Protein AF-A0A4Y2TJH5-F1 (afdb_monomer_lite)

Structure (mmCIF, N/CA/C/O backbone):
data_AF-A0A4Y2TJH5-F1
#
_entry.id   AF-A0A4Y2TJH5-F1
#
loop_
_atom_site.group_PDB
_atom_site.id
_atom_site.type_symbol
_atom_site.label_atom_id
_atom_site.label_alt_id
_atom_site.label_comp_id
_atom_site.label_asym_id
_atom_site.label_entity_id
_atom_site.label_seq_id
_atom_site.pdbx_PDB_ins_code
_atom_site.Cartn_x
_atom_site.Cartn_y
_atom_site.Cartn_z
_atom_site.occupancy
_atom_site.B_iso_or_equiv
_atom_site.auth_seq_id
_atom_site.auth_comp_id
_atom_site.auth_asym_id
_atom_site.auth_atom_id
_atom_site.pdbx_PDB_model_num
ATOM 1 N N . MET A 1 1 ? 30.916 9.919 -6.780 1.00 36.53 1 MET A N 1
ATOM 2 C CA . MET A 1 1 ? 30.986 8.734 -7.659 1.00 36.53 1 MET A CA 1
ATOM 3 C C . MET A 1 1 ? 30.568 9.180 -9.054 1.00 36.53 1 MET A C 1
ATOM 5 O O . MET A 1 1 ? 29.431 9.595 -9.209 1.00 36.53 1 MET A O 1
ATOM 9 N N . GLN A 1 2 ? 31.495 9.235 -10.017 1.00 35.84 2 GLN A N 1
ATOM 10 C CA . GLN A 1 2 ? 31.189 9.559 -11.418 1.00 35.84 2 GLN A CA 1
ATOM 11 C C . GLN A 1 2 ? 30.904 8.253 -12.162 1.00 35.84 2 GLN A C 1
ATOM 13 O O . GLN A 1 2 ? 31.777 7.395 -12.260 1.00 35.84 2 GLN A O 1
ATOM 18 N N . LEU A 1 3 ? 29.673 8.094 -12.638 1.00 46.56 3 LEU A N 1
ATOM 19 C CA . LEU A 1 3 ? 29.234 6.960 -13.447 1.00 46.56 3 LEU A CA 1
ATOM 20 C C . LEU A 1 3 ? 29.503 7.269 -14.927 1.00 46.56 3 LEU A C 1
ATOM 22 O O . LEU A 1 3 ? 28.594 7.612 -15.675 1.00 46.56 3 LEU A O 1
ATOM 26 N N . ASN A 1 4 ? 30.765 7.201 -15.348 1.00 47.75 4 ASN A N 1
ATOM 27 C CA . ASN A 1 4 ? 31.117 7.369 -16.759 1.00 47.75 4 ASN A CA 1
ATOM 28 C C . ASN A 1 4 ? 30.909 6.034 -17.493 1.00 47.75 4 ASN A C 1
ATOM 30 O O . ASN A 1 4 ? 31.554 5.046 -17.151 1.00 47.75 4 ASN A O 1
ATOM 34 N N . GLY A 1 5 ? 30.025 6.011 -18.498 1.00 63.78 5 GLY A N 1
ATOM 35 C CA . GLY A 1 5 ? 29.822 4.857 -19.389 1.00 63.78 5 GLY A CA 1
ATOM 36 C C . GLY A 1 5 ? 28.558 4.019 -19.153 1.00 63.78 5 GLY A C 1
ATOM 37 O O . GLY A 1 5 ? 28.405 2.988 -19.803 1.00 63.78 5 GLY A O 1
ATOM 38 N N . LEU A 1 6 ? 27.642 4.436 -18.272 1.00 55.75 6 LEU A N 1
ATOM 39 C CA . LEU A 1 6 ? 26.330 3.789 -18.162 1.00 55.75 6 LEU A CA 1
ATOM 40 C C . LEU A 1 6 ? 25.396 4.263 -19.280 1.00 55.75 6 LEU A C 1
ATOM 42 O O . LEU A 1 6 ? 25.229 5.461 -19.494 1.00 55.75 6 LEU A O 1
ATOM 46 N N . THR A 1 7 ? 24.768 3.310 -19.968 1.00 60.16 7 THR A N 1
ATOM 47 C CA . THR A 1 7 ? 23.641 3.579 -20.867 1.00 60.16 7 THR A CA 1
ATOM 48 C C . THR A 1 7 ? 22.358 3.355 -20.080 1.00 60.16 7 THR A C 1
ATOM 50 O O . THR A 1 7 ? 22.067 2.231 -19.680 1.00 60.16 7 THR A O 1
ATOM 53 N N . GLU A 1 8 ? 21.612 4.426 -19.821 1.00 56.56 8 GLU A N 1
ATOM 54 C CA . GLU A 1 8 ? 20.297 4.341 -19.190 1.00 56.56 8 GLU A CA 1
ATOM 55 C C . GLU A 1 8 ? 19.238 4.069 -20.261 1.00 56.56 8 GLU A C 1
ATOM 57 O O . GLU A 1 8 ? 19.140 4.792 -21.253 1.00 56.56 8 GLU A O 1
ATOM 62 N N . ILE A 1 9 ? 18.444 3.019 -20.061 1.00 63.38 9 ILE A N 1
ATOM 63 C CA . ILE A 1 9 ? 17.301 2.705 -20.916 1.00 63.38 9 ILE A CA 1
ATOM 64 C C . ILE A 1 9 ? 16.046 2.814 -20.056 1.00 63.38 9 ILE A C 1
ATOM 66 O O . ILE A 1 9 ? 15.811 1.989 -19.173 1.00 63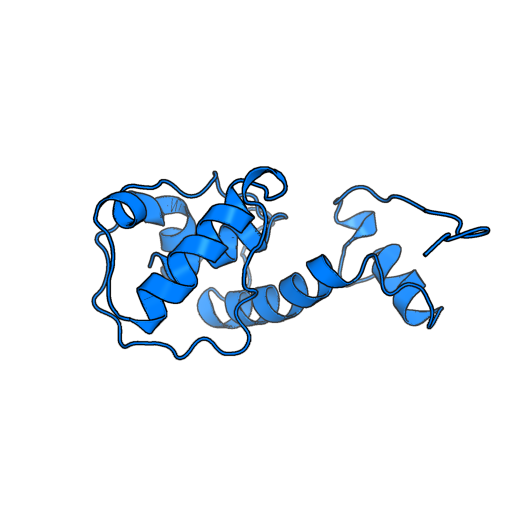.38 9 ILE A O 1
ATOM 70 N N . GLY A 1 10 ? 15.254 3.854 -20.309 1.00 58.88 10 GLY A N 1
ATOM 71 C CA . GLY A 1 10 ? 13.966 4.063 -19.659 1.00 58.88 10 GLY A CA 1
ATOM 72 C C . GLY A 1 10 ? 12.853 3.290 -20.364 1.00 58.88 10 GLY A C 1
ATOM 73 O O . GLY A 1 10 ? 12.741 3.333 -21.588 1.00 58.88 10 GLY A O 1
ATOM 74 N N . TYR A 1 11 ? 12.005 2.627 -19.584 1.00 65.56 11 TYR A N 1
ATOM 75 C CA . TYR A 1 11 ? 10.772 2.000 -20.057 1.00 65.56 11 TYR A CA 1
ATOM 76 C C . TYR A 1 11 ? 9.575 2.660 -19.378 1.00 65.56 11 TYR A C 1
ATOM 78 O O . TYR A 1 11 ? 9.658 3.069 -18.219 1.00 65.56 11 TYR A O 1
ATOM 86 N N . ASP A 1 12 ? 8.451 2.756 -20.086 1.00 62.09 12 ASP A N 1
ATOM 87 C CA . ASP A 1 12 ? 7.200 3.157 -19.449 1.00 62.09 12 ASP A CA 1
ATOM 88 C C . ASP A 1 12 ? 6.620 2.012 -18.592 1.00 62.09 12 ASP A C 1
ATOM 90 O O . ASP A 1 12 ? 6.981 0.842 -18.731 1.00 62.09 12 ASP A O 1
ATOM 94 N N . GLY A 1 13 ? 5.704 2.347 -17.681 1.00 59.88 13 GLY A N 1
ATOM 95 C CA . GLY A 1 13 ? 5.101 1.391 -16.746 1.00 59.88 13 GLY A CA 1
ATOM 96 C C . GLY A 1 13 ? 4.015 0.488 -17.346 1.00 59.88 13 GLY A C 1
ATOM 97 O O . GLY A 1 13 ? 3.158 0.004 -16.604 1.00 59.88 13 GLY A O 1
ATOM 98 N N . THR A 1 14 ? 3.959 0.312 -18.669 1.00 63.47 14 THR A N 1
ATOM 99 C CA . THR A 1 14 ? 2.922 -0.515 -19.302 1.00 63.47 14 THR A CA 1
ATOM 100 C C . THR A 1 14 ? 3.159 -2.002 -19.054 1.00 63.47 14 THR A 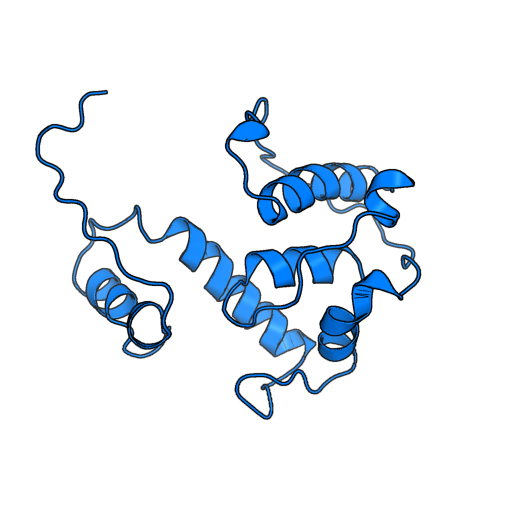C 1
ATOM 102 O O . THR A 1 14 ? 4.291 -2.458 -18.933 1.00 63.47 14 THR A O 1
ATOM 105 N N . ASN A 1 15 ? 2.088 -2.803 -19.052 1.00 64.38 15 ASN A N 1
ATOM 106 C CA . ASN A 1 15 ? 2.179 -4.249 -18.811 1.00 64.38 15 ASN A CA 1
ATOM 107 C C . ASN A 1 15 ? 3.026 -4.996 -19.868 1.00 64.38 15 ASN A C 1
ATOM 109 O O . ASN A 1 15 ? 3.538 -6.073 -19.583 1.00 64.38 15 ASN A O 1
ATOM 113 N N . VAL A 1 16 ? 3.197 -4.433 -21.071 1.00 67.12 16 VAL A N 1
ATOM 114 C CA . VAL A 1 16 ? 4.110 -4.967 -22.104 1.00 67.12 16 VAL A CA 1
ATOM 115 C C . VAL A 1 16 ? 5.573 -4.813 -21.679 1.00 67.12 16 VAL A C 1
ATOM 117 O O . VAL A 1 16 ? 6.407 -5.656 -22.000 1.00 67.12 16 VAL A O 1
ATOM 120 N N . ASN A 1 17 ? 5.877 -3.776 -20.901 1.00 69.75 17 ASN A N 1
ATOM 121 C CA . ASN A 1 17 ? 7.217 -3.514 -20.407 1.00 69.75 17 ASN A CA 1
ATOM 122 C C . ASN A 1 17 ? 7.462 -4.159 -19.034 1.00 69.75 17 ASN A C 1
ATOM 124 O O . ASN A 1 17 ? 8.469 -4.840 -18.853 1.00 69.75 17 ASN A O 1
ATOM 128 N N . THR A 1 18 ? 6.523 -4.014 -18.094 1.00 65.62 18 THR A N 1
ATOM 129 C CA . THR A 1 18 ? 6.669 -4.420 -16.682 1.00 65.62 18 THR A CA 1
ATOM 130 C C . THR A 1 18 ? 6.050 -5.775 -16.334 1.00 65.62 18 THR A C 1
ATOM 132 O O . THR A 1 18 ? 6.255 -6.279 -15.230 1.00 65.62 18 THR A O 1
ATOM 135 N N . GLY A 1 19 ? 5.294 -6.392 -17.246 1.00 64.75 19 GLY A N 1
ATOM 136 C CA . GLY A 1 19 ? 4.523 -7.598 -16.960 1.00 64.75 19 GLY A CA 1
ATOM 137 C C . GLY A 1 19 ? 5.375 -8.787 -16.502 1.00 64.75 19 GLY A C 1
ATOM 138 O O . GLY A 1 19 ? 6.324 -9.193 -17.170 1.00 64.75 19 GLY A O 1
ATOM 139 N N . HIS A 1 20 ? 4.968 -9.433 -15.403 1.00 63.94 20 HIS A N 1
ATOM 140 C CA . HIS A 1 20 ? 5.661 -10.613 -14.849 1.00 63.94 20 HIS A CA 1
ATOM 141 C C . HIS A 1 20 ? 5.773 -11.810 -15.819 1.00 63.94 20 HIS A C 1
ATOM 143 O O . HIS A 1 20 ? 6.600 -12.698 -15.615 1.00 63.94 20 HIS A O 1
ATOM 149 N N . LYS A 1 21 ? 4.926 -11.856 -16.859 1.00 65.06 21 LYS A N 1
ATOM 150 C CA . LYS A 1 21 ? 4.949 -12.850 -17.939 1.00 65.06 21 LYS A CA 1
ATOM 151 C C . LYS A 1 21 ? 5.216 -12.141 -19.259 1.00 65.06 21 LYS A C 1
ATOM 153 O O . LYS A 1 21 ? 4.328 -11.473 -19.777 1.00 65.06 21 LYS A O 1
ATOM 158 N N . GLY A 1 22 ? 6.424 -12.316 -19.790 1.00 69.12 22 GLY A N 1
ATOM 159 C CA . GLY A 1 22 ? 6.799 -11.817 -21.115 1.00 69.12 22 GLY A CA 1
ATOM 160 C C . GLY A 1 22 ? 7.005 -10.304 -21.213 1.00 69.12 22 GLY A C 1
ATOM 161 O O . GLY A 1 22 ? 7.189 -9.818 -22.322 1.00 69.12 22 GLY A O 1
ATOM 162 N N . GLY A 1 23 ? 6.986 -9.565 -20.096 1.00 74.62 23 GLY A N 1
ATOM 163 C CA . GLY A 1 23 ? 7.352 -8.152 -20.097 1.00 74.62 23 GLY A CA 1
ATOM 164 C C . GLY A 1 23 ? 8.821 -7.969 -20.469 1.00 74.62 23 GLY A C 1
ATOM 165 O O . GLY A 1 23 ? 9.664 -8.751 -20.024 1.00 74.62 23 GLY A O 1
ATOM 166 N N . ILE A 1 24 ? 9.136 -6.953 -21.278 1.00 73.31 24 ILE A N 1
ATOM 167 C CA . ILE A 1 24 ? 10.497 -6.750 -21.804 1.00 73.31 24 ILE A CA 1
ATOM 168 C C . ILE A 1 24 ? 11.533 -6.641 -20.676 1.00 73.31 24 ILE A C 1
ATOM 170 O O . ILE A 1 24 ? 12.597 -7.248 -20.766 1.00 73.31 24 ILE A O 1
ATOM 174 N N . ILE A 1 25 ? 11.187 -5.961 -19.575 1.00 71.88 25 ILE A N 1
ATOM 175 C CA . ILE A 1 25 ? 12.045 -5.811 -18.393 1.00 71.88 25 ILE A CA 1
ATOM 176 C C . ILE A 1 25 ? 12.302 -7.179 -17.767 1.00 71.88 25 ILE A C 1
ATOM 178 O O . ILE A 1 25 ? 13.450 -7.549 -17.548 1.00 71.88 25 ILE A O 1
ATOM 182 N N . ARG A 1 26 ? 11.248 -7.980 -17.570 1.00 70.06 26 ARG A N 1
ATOM 183 C CA . ARG A 1 26 ? 11.368 -9.326 -17.003 1.00 70.06 26 ARG A CA 1
ATOM 184 C C . ARG A 1 26 ? 12.211 -10.252 -17.882 1.00 70.06 26 ARG A C 1
ATOM 186 O O . ARG A 1 26 ? 12.953 -11.085 -17.372 1.00 70.06 26 ARG A O 1
ATOM 193 N N . LEU A 1 27 ? 12.085 -10.133 -19.201 1.00 74.00 27 LEU A N 1
ATOM 194 C CA . LEU A 1 27 ? 12.893 -10.901 -20.148 1.00 74.00 27 LEU A CA 1
ATOM 195 C C . LEU A 1 27 ? 14.364 -10.473 -20.104 1.00 74.00 27 LEU A C 1
ATOM 197 O O . LEU A 1 27 ? 15.239 -11.335 -20.119 1.00 74.00 27 LEU A O 1
ATOM 201 N N . MET A 1 28 ? 14.639 -9.172 -19.988 1.00 71.31 28 MET A N 1
ATOM 202 C CA . MET A 1 28 ? 16.000 -8.655 -19.830 1.00 71.31 28 MET A CA 1
ATOM 203 C C . MET A 1 28 ? 16.632 -9.054 -18.492 1.00 71.31 28 MET A C 1
ATOM 205 O O . MET A 1 28 ? 17.788 -9.461 -18.489 1.00 71.31 28 MET A O 1
ATOM 209 N N . GLU A 1 29 ? 15.886 -9.022 -17.383 1.00 68.50 29 GLU A N 1
ATOM 210 C CA . GLU A 1 29 ? 16.337 -9.526 -16.073 1.00 68.50 29 GLU A CA 1
ATOM 211 C C . GLU A 1 29 ? 16.766 -10.997 -16.140 1.00 68.50 29 GLU A C 1
ATOM 213 O O . GLU A 1 29 ? 17.779 -11.388 -15.568 1.00 68.50 29 GLU A O 1
ATOM 218 N N . LEU A 1 30 ? 15.991 -11.832 -16.840 1.00 68.94 30 LEU A N 1
ATOM 219 C CA . LEU A 1 30 ? 16.307 -13.252 -17.008 1.00 68.94 30 LEU A CA 1
ATOM 220 C C . LEU A 1 30 ? 17.500 -13.482 -17.944 1.00 68.94 30 LEU A C 1
ATOM 222 O O . LEU A 1 30 ? 18.170 -14.507 -17.834 1.00 68.94 30 LEU A O 1
ATOM 226 N N . ALA A 1 31 ? 17.751 -12.554 -18.868 1.00 69.94 31 ALA A N 1
ATOM 227 C CA . ALA A 1 31 ? 18.817 -12.648 -19.857 1.00 69.94 31 ALA A CA 1
ATOM 228 C C . ALA A 1 31 ? 20.133 -11.975 -19.423 1.00 69.94 31 ALA A C 1
ATOM 230 O O . ALA A 1 31 ? 21.154 -12.184 -20.076 1.00 69.94 31 ALA A O 1
ATOM 231 N N . SER A 1 32 ? 20.150 -11.142 -18.375 1.00 59.34 32 SER A N 1
ATOM 232 C CA . SER A 1 32 ? 21.343 -10.383 -17.973 1.00 59.34 32 SER A CA 1
ATOM 233 C C . SER A 1 32 ? 21.394 -10.076 -16.475 1.00 59.34 32 SER A C 1
ATOM 235 O O . SER A 1 32 ? 20.458 -9.529 -15.903 1.00 59.34 32 SER A O 1
ATOM 237 N N . THR A 1 33 ? 22.545 -10.352 -15.858 1.00 55.06 33 THR A N 1
ATOM 238 C CA . THR A 1 33 ? 22.818 -10.196 -14.416 1.00 55.06 33 THR A CA 1
ATOM 239 C C . THR A 1 33 ? 23.000 -8.753 -13.929 1.00 55.06 33 THR A C 1
ATOM 241 O O . THR A 1 33 ? 22.991 -8.539 -12.719 1.00 55.06 33 THR A O 1
ATOM 244 N N . ASP A 1 34 ? 23.139 -7.768 -14.825 1.00 53.56 34 ASP A N 1
ATOM 245 C CA . ASP A 1 34 ? 23.680 -6.437 -14.483 1.00 53.56 34 ASP A CA 1
ATOM 246 C C . ASP A 1 34 ? 22.661 -5.274 -14.471 1.00 53.56 34 ASP A C 1
ATOM 248 O O . ASP A 1 34 ? 23.032 -4.125 -14.238 1.00 53.56 34 ASP A O 1
ATOM 252 N N . HIS A 1 35 ? 21.359 -5.530 -14.647 1.00 53.88 35 HIS A N 1
ATOM 253 C CA . HIS A 1 35 ? 20.326 -4.477 -14.675 1.00 53.88 35 HIS A CA 1
ATOM 254 C C . HIS A 1 35 ? 19.550 -4.364 -13.351 1.00 53.88 35 HIS A C 1
ATOM 256 O O . HIS A 1 35 ? 18.342 -4.568 -13.295 1.00 53.88 35 HIS A O 1
ATOM 262 N N . TRP A 1 36 ? 20.237 -4.016 -12.259 1.00 51.97 36 TRP A N 1
ATOM 263 C CA . TRP A 1 36 ? 19.632 -3.941 -10.916 1.00 51.97 36 TRP A CA 1
ATOM 264 C C . TRP A 1 36 ? 18.833 -2.655 -10.635 1.00 51.97 36 TRP A C 1
ATOM 266 O O . TRP A 1 36 ? 18.059 -2.611 -9.681 1.00 51.97 36 TRP A O 1
ATOM 276 N N . TRP A 1 37 ? 18.980 -1.607 -11.452 1.00 46.62 37 TRP A N 1
ATOM 277 C CA . TRP A 1 37 ? 18.376 -0.293 -11.174 1.00 46.62 37 TRP A CA 1
ATOM 278 C C . TRP A 1 37 ? 16.865 -0.228 -11.438 1.00 46.62 37 TRP A C 1
ATOM 280 O O . TRP A 1 37 ? 16.158 0.500 -10.745 1.00 46.62 37 TRP A O 1
ATOM 290 N N . ILE A 1 38 ? 16.349 -1.031 -12.375 1.00 51.28 38 ILE A N 1
ATOM 291 C CA . ILE A 1 38 ? 14.903 -1.130 -12.658 1.00 51.28 38 ILE A CA 1
ATOM 292 C C . ILE A 1 38 ? 14.181 -1.943 -11.558 1.00 51.28 38 ILE A C 1
ATOM 294 O O . ILE A 1 38 ? 12.999 -1.736 -11.284 1.00 51.28 38 ILE A O 1
ATOM 298 N N . CYS A 1 39 ? 14.910 -2.799 -10.835 1.00 51.34 39 CYS A N 1
ATOM 299 C CA . CYS A 1 39 ? 14.338 -3.797 -9.937 1.00 51.34 39 CYS A CA 1
ATOM 300 C C . CYS A 1 39 ? 13.730 -3.261 -8.636 1.00 51.34 39 CYS A C 1
ATOM 302 O O . CYS A 1 39 ? 12.964 -3.993 -8.023 1.00 51.34 39 CYS A O 1
ATOM 304 N N . LEU A 1 40 ? 14.021 -2.052 -8.147 1.00 52.34 40 LEU A N 1
ATOM 305 C CA . LEU A 1 40 ? 13.587 -1.665 -6.787 1.00 52.34 40 LEU A CA 1
ATOM 306 C C . LEU A 1 40 ? 12.058 -1.520 -6.653 1.00 52.34 40 LEU A C 1
ATOM 308 O O . LEU A 1 40 ? 11.479 -1.919 -5.643 1.00 52.34 40 LEU A O 1
ATOM 312 N N . LEU A 1 41 ? 11.389 -1.014 -7.692 1.00 53.00 41 LEU A N 1
ATOM 313 C CA . LEU A 1 41 ? 9.923 -0.966 -7.759 1.00 53.00 41 LEU A CA 1
ATOM 314 C C . LEU A 1 41 ? 9.325 -2.357 -8.030 1.00 53.00 41 LEU A C 1
ATOM 316 O O . LEU A 1 41 ? 8.384 -2.750 -7.338 1.00 53.00 41 LEU A O 1
ATOM 320 N N . GLN A 1 42 ? 9.915 -3.134 -8.951 1.00 56.72 42 GLN A N 1
ATOM 321 C CA . GLN A 1 42 ? 9.490 -4.512 -9.246 1.00 56.72 42 GLN A CA 1
ATOM 322 C C . GLN A 1 42 ? 9.664 -5.471 -8.050 1.00 56.72 42 GLN A C 1
ATOM 324 O O . GLN A 1 42 ? 8.847 -6.372 -7.847 1.00 56.72 42 GLN A O 1
ATOM 329 N N . THR A 1 43 ? 10.696 -5.261 -7.225 1.00 63.09 43 THR A N 1
ATOM 330 C CA . THR A 1 43 ? 10.980 -6.062 -6.021 1.00 63.09 43 THR A CA 1
ATOM 331 C C . THR A 1 43 ? 9.861 -5.922 -5.002 1.00 63.09 43 THR A C 1
ATOM 333 O O . THR A 1 43 ? 9.540 -6.895 -4.333 1.00 63.09 43 THR A O 1
ATOM 336 N N . ASN A 1 44 ? 9.225 -4.750 -4.911 1.00 68.38 44 ASN A N 1
ATOM 337 C CA . ASN A 1 44 ? 8.064 -4.556 -4.044 1.00 68.38 44 ASN A CA 1
ATOM 338 C C . ASN A 1 44 ? 6.764 -5.019 -4.717 1.00 68.38 44 ASN A C 1
ATOM 340 O O . ASN A 1 44 ? 5.883 -5.550 -4.045 1.00 68.38 44 ASN A O 1
ATOM 344 N N . GLU A 1 45 ? 6.643 -4.865 -6.039 1.00 74.62 45 GLU A N 1
ATOM 345 C CA . GLU A 1 45 ? 5.464 -5.288 -6.802 1.00 74.62 45 GLU A CA 1
ATOM 346 C C . GLU A 1 45 ? 5.184 -6.791 -6.677 1.00 74.62 45 GLU A C 1
ATOM 348 O O . GLU A 1 45 ? 4.049 -7.170 -6.394 1.00 74.62 45 GLU A O 1
ATOM 353 N N . LEU A 1 46 ? 6.180 -7.661 -6.879 1.00 76.56 46 LEU A N 1
ATOM 354 C CA . LEU A 1 46 ? 5.932 -9.108 -6.930 1.00 76.56 46 LEU A CA 1
ATOM 355 C C . LEU A 1 46 ? 5.425 -9.691 -5.592 1.00 76.56 46 LEU A C 1
ATOM 357 O O . LEU A 1 46 ? 4.411 -10.398 -5.615 1.00 76.56 46 LEU A O 1
ATOM 361 N N . PRO A 1 47 ? 6.041 -9.392 -4.429 1.00 81.56 47 PRO A N 1
ATOM 362 C CA . PRO A 1 47 ? 5.525 -9.816 -3.130 1.00 81.56 47 PRO A CA 1
ATOM 363 C C . PRO A 1 47 ? 4.155 -9.213 -2.819 1.00 81.56 47 PRO A C 1
ATOM 365 O O . PRO A 1 47 ? 3.271 -9.936 -2.363 1.00 81.56 47 PRO A O 1
ATOM 368 N N . LEU A 1 48 ? 3.939 -7.924 -3.115 1.00 82.19 48 LEU A N 1
ATOM 369 C CA . LEU A 1 48 ? 2.646 -7.268 -2.888 1.00 82.19 48 LEU A CA 1
ATOM 370 C C . LEU A 1 48 ? 1.541 -7.882 -3.742 1.00 82.19 48 LEU A C 1
ATOM 372 O O . LEU A 1 48 ? 0.442 -8.118 -3.251 1.00 82.19 48 LEU A O 1
ATOM 376 N N . ARG A 1 49 ? 1.835 -8.201 -5.003 1.00 80.75 49 ARG A N 1
ATOM 377 C CA . ARG A 1 49 ? 0.912 -8.905 -5.892 1.00 80.75 49 ARG A CA 1
ATOM 378 C C . ARG A 1 49 ? 0.570 -10.289 -5.366 1.00 80.75 49 ARG A C 1
ATOM 380 O O . ARG A 1 49 ? -0.589 -10.693 -5.427 1.00 80.75 49 ARG A O 1
ATOM 387 N N . HIS A 1 50 ? 1.558 -11.022 -4.863 1.00 83.31 50 HIS A N 1
ATOM 388 C CA . HIS A 1 50 ? 1.320 -12.335 -4.275 1.00 83.31 50 HIS A CA 1
ATOM 389 C C . HIS A 1 50 ? 0.448 -12.238 -3.015 1.00 83.31 50 HIS A C 1
ATOM 391 O O . HIS A 1 50 ? -0.535 -12.969 -2.898 1.00 83.31 50 HIS A O 1
ATOM 397 N N . LEU A 1 51 ? 0.750 -11.285 -2.128 1.00 86.19 51 LEU A N 1
ATOM 398 C CA . LEU A 1 51 ? -0.049 -10.986 -0.941 1.00 86.19 51 LEU A CA 1
ATOM 399 C C . LEU A 1 51 ? -1.492 -10.627 -1.318 1.00 86.19 51 LEU A C 1
ATOM 401 O O . LEU A 1 51 ? -2.430 -11.213 -0.788 1.00 86.19 51 LEU A O 1
ATOM 405 N N . LEU A 1 52 ? -1.680 -9.720 -2.274 1.00 84.12 52 LEU A N 1
ATOM 406 C CA . LEU A 1 52 ? -3.002 -9.305 -2.739 1.00 84.12 52 LEU A CA 1
ATOM 407 C C . LEU A 1 52 ? -3.788 -10.449 -3.368 1.00 84.12 52 LEU A C 1
ATOM 409 O O . LEU A 1 52 ? -4.961 -10.605 -3.054 1.00 84.12 52 LEU A O 1
ATOM 413 N N . ASN A 1 53 ? -3.149 -11.302 -4.167 1.00 84.19 53 ASN A N 1
ATOM 414 C CA . ASN A 1 53 ? -3.796 -12.511 -4.677 1.00 84.19 53 ASN A CA 1
ATOM 415 C C . ASN A 1 53 ? -4.220 -13.459 -3.544 1.00 84.19 53 ASN A C 1
ATOM 417 O O . ASN A 1 53 ? -5.237 -14.136 -3.665 1.00 84.19 53 ASN A O 1
ATOM 421 N N . SER A 1 54 ? -3.457 -13.529 -2.449 1.00 85.94 54 SER A N 1
ATOM 422 C CA . SER A 1 54 ? -3.827 -14.335 -1.282 1.00 85.94 54 SER A CA 1
ATOM 423 C C . SER A 1 54 ? -5.003 -13.730 -0.511 1.00 85.94 54 SER A C 1
ATOM 425 O O . SER A 1 54 ? -5.875 -14.468 -0.054 1.00 85.94 54 SER A O 1
ATOM 427 N N . LEU A 1 55 ? -5.033 -12.404 -0.355 1.00 84.81 55 LEU A N 1
ATOM 428 C CA . LEU A 1 55 ? -6.063 -11.692 0.403 1.00 84.81 55 LEU A CA 1
ATOM 429 C C . LEU A 1 55 ? -7.368 -11.551 -0.402 1.00 84.81 55 LEU A C 1
ATOM 431 O O . LEU A 1 55 ? -8.439 -11.947 0.062 1.00 84.81 55 LEU A O 1
ATOM 435 N N . ASP A 1 56 ? -7.285 -11.018 -1.621 1.00 85.12 56 ASP A N 1
ATOM 436 C CA . ASP A 1 56 ? -8.435 -10.699 -2.477 1.00 85.12 56 ASP A CA 1
ATOM 437 C C . ASP A 1 56 ? -8.804 -11.825 -3.456 1.00 85.12 56 ASP A C 1
ATOM 439 O O . ASP A 1 56 ? -9.909 -11.856 -3.994 1.00 85.12 56 ASP A O 1
ATOM 443 N N . GLY A 1 57 ? -7.930 -12.817 -3.639 1.00 82.50 57 GLY A N 1
ATOM 444 C CA . GLY A 1 57 ? -8.106 -13.846 -4.660 1.00 82.50 57 GLY A CA 1
ATOM 445 C C . GLY A 1 57 ? -7.694 -13.365 -6.052 1.00 82.50 57 GLY A C 1
ATOM 446 O O . GLY A 1 57 ? -7.085 -12.312 -6.227 1.00 82.50 57 GLY A O 1
ATOM 447 N N . ALA A 1 58 ? -8.010 -14.169 -7.069 1.00 73.12 58 ALA A N 1
ATOM 448 C CA . ALA A 1 58 ? -7.829 -13.745 -8.452 1.00 73.12 58 ALA A CA 1
ATOM 449 C C . ALA A 1 58 ? -8.812 -12.611 -8.775 1.00 73.12 58 ALA A C 1
ATOM 451 O O . ALA A 1 58 ? -10.011 -12.738 -8.517 1.00 73.12 58 ALA A O 1
ATOM 452 N N . THR A 1 59 ? -8.313 -11.528 -9.369 1.00 68.31 59 THR A N 1
ATOM 453 C CA . THR A 1 59 ? -9.170 -10.449 -9.863 1.00 68.31 59 THR A CA 1
ATOM 454 C C . THR A 1 59 ? -10.049 -10.980 -11.002 1.00 68.31 59 THR A C 1
ATOM 456 O O . THR A 1 59 ? -9.579 -11.711 -11.877 1.00 68.31 59 THR A O 1
ATOM 459 N N . THR A 1 60 ? -11.340 -10.643 -11.006 1.00 65.75 60 THR A N 1
ATOM 460 C CA . THR A 1 60 ? -12.287 -11.060 -12.063 1.00 65.75 60 THR A CA 1
ATOM 461 C C . THR A 1 60 ? -12.136 -10.256 -13.350 1.00 65.75 60 THR A C 1
ATOM 463 O O . THR A 1 60 ? -12.655 -10.649 -14.392 1.00 65.75 60 THR A O 1
ATOM 466 N N . GLY A 1 61 ? -11.385 -9.156 -13.295 1.00 66.12 61 GLY A N 1
ATOM 467 C CA . GLY A 1 61 ? -11.038 -8.329 -14.438 1.00 66.12 61 GLY A CA 1
ATOM 468 C C . GLY A 1 61 ? -9.740 -7.546 -14.214 1.00 66.12 61 GLY A C 1
ATOM 469 O O . GLY A 1 61 ? -9.138 -7.620 -13.140 1.00 66.12 61 GLY A O 1
ATOM 470 N N . PRO A 1 62 ? -9.286 -6.775 -15.218 1.00 60.19 62 PRO A N 1
ATOM 471 C CA . PRO A 1 62 ? -8.043 -6.003 -15.139 1.00 60.19 62 PRO A CA 1
ATOM 472 C C . PRO A 1 62 ? -8.099 -4.823 -14.155 1.00 60.19 62 PRO A C 1
ATOM 474 O O . PRO A 1 62 ? -7.060 -4.245 -13.848 1.00 60.19 62 PRO A O 1
ATOM 477 N N . LYS A 1 63 ? -9.305 -4.421 -13.732 1.00 65.88 63 LYS A N 1
ATOM 478 C CA . LYS A 1 63 ? -9.563 -3.203 -12.948 1.00 65.88 63 LYS A CA 1
ATOM 479 C C . LYS A 1 63 ? -10.510 -3.414 -11.766 1.00 65.88 63 LYS A C 1
ATOM 481 O O . LYS A 1 63 ? -11.069 -2.451 -11.266 1.00 65.88 63 LYS A O 1
ATOM 486 N N . GLU A 1 64 ? -10.766 -4.658 -11.379 1.00 70.00 64 GLU A N 1
ATOM 487 C CA . GLU A 1 64 ? -11.793 -4.938 -10.377 1.00 70.00 64 GLU A CA 1
ATOM 488 C C . GLU A 1 64 ? -11.243 -5.850 -9.294 1.00 70.00 64 GLU A C 1
ATOM 490 O O . GLU A 1 64 ? -10.789 -6.967 -9.566 1.00 70.00 64 GLU A O 1
ATOM 495 N N . PHE A 1 65 ? -11.304 -5.352 -8.063 1.00 80.06 65 PHE A N 1
ATOM 496 C CA . PHE A 1 65 ? -11.168 -6.164 -6.871 1.00 80.06 65 PHE A CA 1
ATOM 497 C C . PHE A 1 65 ? -12.486 -6.866 -6.562 1.00 80.06 65 PHE A C 1
ATOM 499 O O . PHE A 1 65 ? -13.569 -6.292 -6.693 1.00 80.06 65 PHE A O 1
ATOM 506 N N . CYS A 1 66 ? -12.410 -8.128 -6.154 1.00 75.12 66 CYS A N 1
ATOM 507 C CA . CYS A 1 66 ? -13.603 -8.968 -6.092 1.00 75.12 66 CYS A CA 1
ATOM 508 C C . CYS A 1 66 ? -14.080 -9.204 -4.660 1.00 75.12 66 CYS A C 1
ATOM 510 O O . CYS A 1 66 ? -15.288 -9.245 -4.391 1.00 75.12 66 CYS A O 1
ATOM 512 N N . ARG A 1 67 ? -13.141 -9.353 -3.723 1.00 85.44 67 ARG A N 1
ATOM 513 C CA . ARG A 1 67 ? -13.440 -9.710 -2.338 1.00 85.44 67 ARG A CA 1
ATOM 514 C C . ARG A 1 67 ? -13.552 -8.470 -1.448 1.00 85.44 67 ARG A C 1
ATOM 516 O O . ARG A 1 67 ? -13.233 -7.356 -1.865 1.00 85.44 67 ARG A O 1
ATOM 523 N N . PRO A 1 68 ? -14.057 -8.640 -0.210 1.00 87.50 68 PRO A N 1
ATOM 524 C CA . PRO A 1 68 ? -14.259 -7.520 0.702 1.00 87.50 68 PRO A CA 1
ATOM 525 C C . PRO A 1 68 ? -12.995 -6.693 0.937 1.00 87.50 68 PRO A C 1
ATOM 527 O O . PRO A 1 68 ? -13.092 -5.477 1.050 1.00 87.50 68 PRO A O 1
ATOM 530 N N . ILE A 1 69 ? -11.819 -7.330 0.960 1.00 87.38 69 ILE A N 1
ATOM 531 C CA . ILE A 1 69 ? -10.558 -6.633 1.213 1.00 87.38 69 ILE A CA 1
ATOM 532 C C . ILE A 1 69 ? -10.174 -5.703 0.063 1.00 87.38 69 ILE A C 1
ATOM 534 O O . ILE A 1 69 ? -9.857 -4.545 0.303 1.00 87.38 69 ILE A O 1
ATOM 538 N N . GLY A 1 70 ? -10.252 -6.148 -1.189 1.00 87.69 70 GLY A N 1
ATOM 539 C CA . GLY A 1 70 ? -9.908 -5.300 -2.317 1.00 87.69 70 GLY A CA 1
ATOM 540 C C . GLY A 1 70 ? -10.960 -4.220 -2.576 1.00 87.69 70 GLY A C 1
ATOM 541 O O . GLY A 1 70 ? -10.600 -3.101 -2.926 1.00 87.69 70 GLY A O 1
ATOM 542 N N . LYS A 1 71 ? -12.239 -4.477 -2.268 1.00 87.50 71 LYS A N 1
ATOM 543 C CA . LYS A 1 71 ? -13.256 -3.409 -2.213 1.00 87.50 71 LYS A CA 1
ATOM 544 C C . LYS A 1 71 ? -12.949 -2.379 -1.123 1.00 87.50 71 LYS A C 1
ATOM 546 O O . LYS A 1 71 ? -13.082 -1.184 -1.358 1.00 87.50 71 LYS A O 1
ATOM 551 N N . ALA A 1 72 ? -12.489 -2.827 0.046 1.00 88.81 72 ALA A N 1
ATOM 552 C CA . ALA A 1 72 ? -12.074 -1.934 1.123 1.00 88.81 72 ALA A CA 1
ATOM 553 C C . ALA A 1 72 ? -10.849 -1.089 0.732 1.00 88.81 72 ALA A C 1
ATOM 555 O O . ALA A 1 72 ? -10.772 0.072 1.110 1.00 88.81 72 ALA A O 1
ATOM 556 N N . ILE A 1 73 ? -9.921 -1.610 -0.078 1.00 88.19 73 ILE A N 1
ATOM 557 C CA . ILE A 1 73 ? -8.788 -0.833 -0.615 1.00 88.19 73 ILE A CA 1
ATOM 558 C C . ILE A 1 73 ? -9.276 0.356 -1.461 1.00 88.19 73 ILE A C 1
ATOM 560 O O . ILE A 1 73 ? -8.717 1.456 -1.367 1.00 88.19 73 ILE A O 1
ATOM 564 N N . GLU A 1 74 ? -10.318 0.168 -2.275 1.00 86.44 74 GLU A N 1
ATOM 565 C CA . GLU A 1 74 ? -10.899 1.245 -3.088 1.00 86.44 74 GLU A CA 1
ATOM 566 C C . GLU A 1 74 ? -11.494 2.356 -2.216 1.00 86.44 74 GLU A C 1
ATOM 568 O O . GLU A 1 74 ? -11.250 3.536 -2.479 1.00 86.44 74 GLU A O 1
ATOM 573 N N . THR A 1 75 ? -12.176 1.989 -1.128 1.00 88.00 75 THR A N 1
ATOM 574 C CA . THR A 1 75 ? -12.913 2.917 -0.254 1.00 88.00 75 THR A CA 1
ATOM 575 C C . THR A 1 75 ? -12.253 3.180 1.105 1.00 88.00 75 THR A C 1
ATOM 577 O O . THR A 1 75 ? -12.883 3.753 1.989 1.00 88.00 75 THR A O 1
ATOM 580 N N . CYS A 1 76 ? -10.971 2.836 1.289 1.00 85.88 76 CYS A N 1
ATOM 581 C CA . CYS A 1 76 ? -10.276 2.900 2.592 1.00 85.88 76 CYS A CA 1
ATOM 582 C C . CYS A 1 76 ? -10.271 4.286 3.262 1.00 85.88 76 CYS A C 1
ATOM 584 O O . CYS A 1 76 ? -10.009 4.413 4.452 1.00 85.88 76 CYS A O 1
ATOM 586 N N . GLU A 1 77 ? -10.544 5.347 2.505 1.00 82.06 77 GLU A N 1
ATOM 587 C CA . GLU A 1 77 ? -10.657 6.715 3.013 1.00 82.06 77 GLU A CA 1
ATOM 588 C C . GLU A 1 77 ? -11.921 6.954 3.841 1.00 82.06 77 GLU A C 1
ATOM 590 O O . GLU A 1 77 ? -11.946 7.870 4.659 1.00 82.06 77 GLU A O 1
ATOM 595 N N . GLU A 1 78 ? -12.956 6.154 3.604 1.00 84.38 78 GLU A N 1
ATOM 596 C CA . GLU A 1 78 ? -14.267 6.245 4.246 1.00 84.38 78 GLU A CA 1
ATOM 597 C C . GLU A 1 78 ? -14.384 5.286 5.436 1.00 84.38 78 GLU A C 1
ATOM 599 O O . GLU A 1 78 ? -15.332 5.371 6.218 1.00 84.38 78 GLU A O 1
ATOM 604 N N . LEU A 1 79 ? -13.425 4.368 5.577 1.00 82.31 79 LEU A N 1
ATOM 605 C CA . LEU A 1 79 ? -13.431 3.357 6.620 1.00 82.31 79 LEU A CA 1
ATOM 606 C C . LEU A 1 79 ? -12.813 3.906 7.914 1.00 82.31 79 LEU A C 1
ATOM 608 O O . LEU A 1 79 ? -11.793 4.601 7.872 1.00 82.31 79 LEU A O 1
ATOM 612 N N . PRO A 1 80 ? -13.414 3.603 9.080 1.00 80.44 80 PRO A N 1
ATOM 613 C CA . PRO A 1 80 ? -12.785 3.899 10.356 1.00 80.44 80 PRO A CA 1
ATOM 614 C C . PRO A 1 80 ? -11.521 3.050 10.508 1.00 80.44 80 PRO A C 1
ATOM 616 O O . PRO A 1 80 ? -11.477 1.909 10.054 1.00 80.44 80 PRO A O 1
ATOM 619 N N . LEU A 1 81 ? -10.516 3.595 11.192 1.00 76.69 81 LEU A N 1
ATOM 620 C CA . LEU A 1 81 ? -9.300 2.849 11.502 1.00 76.69 81 LEU A CA 1
ATOM 621 C C . LEU A 1 81 ? -9.632 1.656 12.399 1.00 76.69 81 LEU A C 1
ATOM 623 O O . LEU A 1 81 ? -10.204 1.828 13.482 1.00 76.69 81 LEU A O 1
ATOM 627 N N . ALA A 1 82 ? -9.256 0.458 11.961 1.00 77.00 82 ALA A N 1
ATOM 628 C CA . ALA A 1 82 ? -9.366 -0.727 12.788 1.00 77.00 82 ALA A CA 1
ATOM 629 C C . ALA A 1 82 ? -8.305 -0.707 13.906 1.00 77.00 82 ALA A C 1
ATOM 631 O O . ALA A 1 82 ? -7.193 -0.209 13.710 1.00 77.00 82 ALA A O 1
ATOM 632 N N . PRO A 1 83 ? -8.608 -1.254 15.095 1.00 80.25 83 PRO A N 1
ATOM 633 C CA . PRO A 1 83 ? -7.584 -1.494 16.100 1.00 80.25 83 PRO A CA 1
ATOM 634 C C . PRO A 1 83 ? -6.589 -2.542 15.580 1.00 80.25 83 PRO A C 1
ATOM 636 O O . PRO A 1 83 ? -6.987 -3.629 15.161 1.00 80.25 83 PRO A O 1
ATOM 639 N N . PHE A 1 84 ? -5.295 -2.234 15.648 1.00 82.31 84 PHE A N 1
ATOM 640 C CA . PHE A 1 84 ? -4.213 -3.121 15.219 1.00 82.31 84 PHE A CA 1
ATOM 641 C C . PHE A 1 84 ? -3.147 -3.264 16.315 1.00 82.31 84 PHE A C 1
ATOM 643 O O . PHE A 1 84 ? -3.037 -2.435 17.218 1.00 82.31 84 PHE A O 1
ATOM 650 N N . SER A 1 85 ? -2.363 -4.342 16.255 1.00 86.94 85 SER A N 1
ATOM 651 C CA . SER A 1 85 ? -1.176 -4.528 17.105 1.00 86.94 85 SER A CA 1
ATOM 652 C C . SER A 1 85 ? 0.056 -3.921 16.440 1.00 86.94 85 SER A C 1
ATOM 654 O O . SER A 1 85 ? 0.148 -3.939 15.214 1.00 86.94 85 SER A O 1
ATOM 656 N N . SER A 1 86 ? 1.013 -3.419 17.227 1.00 88.31 86 SER A N 1
ATOM 657 C CA . SER A 1 86 ? 2.259 -2.883 16.672 1.00 88.31 86 SER A CA 1
ATOM 658 C C . SER A 1 86 ? 2.965 -3.905 15.787 1.00 88.31 86 SER A C 1
ATOM 660 O O . SER A 1 86 ? 3.080 -5.084 16.125 1.00 88.31 86 SER A O 1
ATOM 662 N N . ILE A 1 87 ? 3.475 -3.422 14.658 1.00 88.19 87 ILE A N 1
ATOM 663 C CA . ILE A 1 87 ? 4.319 -4.197 13.751 1.00 88.19 87 ILE A CA 1
ATOM 664 C C . ILE A 1 87 ? 5.717 -3.600 13.830 1.00 88.19 87 ILE A C 1
ATOM 666 O O . ILE A 1 87 ? 5.907 -2.421 13.532 1.00 88.19 87 ILE A O 1
ATOM 670 N N . SER A 1 88 ? 6.702 -4.399 14.240 1.00 87.69 88 SER A N 1
ATOM 671 C CA . SER A 1 88 ? 8.092 -3.950 14.292 1.00 87.69 88 SER A CA 1
ATOM 672 C C . SER A 1 88 ? 8.589 -3.615 12.887 1.00 87.69 88 SER A C 1
ATOM 674 O O . SER A 1 88 ? 8.619 -4.478 12.010 1.00 87.69 88 SER A O 1
ATOM 676 N N . VAL A 1 89 ? 9.005 -2.367 12.686 1.00 84.31 89 VAL A N 1
ATOM 677 C CA . VAL A 1 89 ? 9.634 -1.920 11.440 1.00 84.31 89 VAL A CA 1
ATOM 678 C C . VAL A 1 89 ? 11.139 -1.845 11.660 1.00 84.31 89 VAL A C 1
ATOM 680 O O . VAL A 1 89 ? 11.629 -0.960 12.361 1.00 84.31 89 VAL A O 1
ATOM 683 N N . GLU A 1 90 ? 11.871 -2.783 11.067 1.00 83.31 90 GLU A N 1
ATOM 684 C CA . GLU A 1 90 ? 13.335 -2.786 11.052 1.00 83.31 90 GLU A CA 1
ATOM 685 C C . GLU A 1 90 ? 13.865 -2.016 9.834 1.00 83.31 90 GLU A C 1
ATOM 687 O O . GLU A 1 90 ? 13.212 -1.954 8.793 1.00 83.31 90 GLU A O 1
ATOM 692 N N . ASN A 1 91 ? 15.072 -1.452 9.943 1.00 82.38 91 ASN A N 1
ATOM 693 C CA . ASN A 1 91 ? 15.786 -0.806 8.830 1.00 82.38 91 ASN A CA 1
ATOM 694 C C . ASN A 1 91 ? 15.045 0.372 8.171 1.00 82.38 91 ASN A C 1
ATOM 696 O O . ASN A 1 91 ? 15.218 0.635 6.980 1.00 82.38 91 ASN A O 1
ATOM 700 N N . MET A 1 92 ? 14.239 1.108 8.942 1.00 83.00 92 MET A N 1
ATOM 701 C CA . MET A 1 92 ? 13.619 2.336 8.454 1.00 83.00 92 MET A CA 1
ATOM 702 C C . MET A 1 92 ? 14.713 3.347 8.071 1.00 83.00 92 MET A C 1
ATOM 704 O O . MET A 1 92 ? 15.568 3.660 8.904 1.00 83.00 92 MET A O 1
ATOM 708 N N . PRO A 1 93 ? 14.714 3.884 6.843 1.00 82.50 93 PRO A N 1
ATOM 709 C CA . PRO A 1 93 ? 15.733 4.837 6.437 1.00 82.50 93 PRO A CA 1
ATOM 710 C C . PRO A 1 93 ? 15.609 6.130 7.251 1.00 82.50 93 PRO A C 1
ATOM 712 O O . PRO A 1 93 ? 14.538 6.724 7.350 1.00 82.50 93 PRO A O 1
ATOM 715 N N . HIS A 1 94 ? 16.717 6.575 7.839 1.00 78.81 94 HIS A N 1
ATOM 716 C CA . HIS A 1 94 ? 16.783 7.834 8.578 1.00 78.81 94 HIS A CA 1
ATOM 717 C C . HIS A 1 94 ? 17.238 8.971 7.652 1.00 78.81 94 HIS A C 1
ATOM 719 O O . HIS A 1 94 ? 18.079 8.762 6.781 1.00 78.81 94 HIS A O 1
ATOM 725 N N . ASN A 1 95 ? 16.721 10.185 7.870 1.00 82.06 95 ASN A N 1
ATOM 726 C CA . ASN A 1 95 ? 17.129 11.409 7.162 1.00 82.06 95 ASN A CA 1
ATOM 727 C C . ASN A 1 95 ? 16.866 11.418 5.645 1.00 82.06 95 ASN A C 1
ATOM 729 O O . ASN A 1 95 ? 17.649 11.985 4.884 1.00 82.06 95 ASN A O 1
ATOM 733 N N . ILE A 1 96 ? 15.759 10.823 5.192 1.00 86.31 96 ILE A N 1
ATOM 734 C CA . ILE A 1 96 ? 15.310 11.036 3.814 1.00 86.31 96 ILE A CA 1
ATOM 735 C C . ILE A 1 96 ? 14.799 12.472 3.664 1.00 86.31 96 ILE A C 1
ATOM 737 O O . ILE A 1 96 ? 13.946 12.920 4.435 1.00 86.31 96 ILE A O 1
ATOM 741 N N . ASP A 1 97 ? 15.282 13.171 2.637 1.00 87.75 97 ASP A N 1
ATOM 742 C CA . ASP A 1 97 ? 14.675 14.426 2.208 1.00 87.75 97 ASP A CA 1
ATOM 743 C C . ASP A 1 97 ? 13.265 14.154 1.662 1.00 87.75 97 ASP A C 1
ATOM 745 O O . ASP A 1 97 ? 13.072 13.503 0.636 1.00 87.75 97 ASP A O 1
ATOM 749 N N . ARG A 1 98 ? 12.246 14.656 2.360 1.00 85.31 98 ARG A N 1
ATOM 750 C CA . ARG A 1 98 ? 10.846 14.450 1.970 1.00 85.31 98 ARG A CA 1
ATOM 751 C C . ARG A 1 98 ? 10.525 15.081 0.616 1.00 85.31 98 ARG A C 1
ATOM 753 O O . ARG A 1 98 ? 9.620 14.599 -0.056 1.00 85.31 98 ARG A O 1
ATOM 760 N N . MET A 1 99 ? 11.261 16.115 0.205 1.00 86.94 99 MET A N 1
ATOM 761 C CA . MET A 1 99 ? 11.027 16.814 -1.061 1.00 86.94 99 MET A CA 1
ATOM 762 C C . MET A 1 99 ? 11.350 15.949 -2.279 1.00 86.94 99 MET A C 1
ATOM 764 O O . MET A 1 99 ? 10.793 16.181 -3.350 1.00 86.94 99 MET A O 1
ATOM 768 N N . VAL A 1 100 ? 12.207 14.935 -2.124 1.00 86.44 100 VAL A N 1
ATOM 769 C CA . VAL A 1 100 ? 12.525 13.997 -3.211 1.00 86.44 100 VAL A CA 1
ATOM 770 C C . VAL A 1 100 ? 11.559 12.813 -3.281 1.00 86.44 100 VAL A C 1
ATOM 772 O O . VAL A 1 100 ? 11.613 12.029 -4.227 1.00 86.44 100 VAL A O 1
ATOM 775 N N . LEU A 1 101 ? 10.670 12.664 -2.294 1.00 84.12 101 LEU A N 1
ATOM 776 C CA . LEU A 1 101 ? 9.699 11.578 -2.241 1.00 84.12 101 LEU A CA 1
ATOM 777 C C . LEU A 1 101 ? 8.396 11.966 -2.941 1.00 84.12 101 LEU A C 1
ATOM 779 O O . LEU A 1 101 ? 7.840 13.042 -2.722 1.00 84.12 101 LEU A O 1
ATOM 783 N N . SER A 1 102 ? 7.838 11.031 -3.708 1.00 82.75 102 SER A N 1
ATOM 784 C CA . SER A 1 102 ? 6.459 11.143 -4.193 1.00 82.75 102 SER A CA 1
ATOM 785 C C . SER A 1 102 ? 5.449 11.103 -3.038 1.00 82.75 102 SER A C 1
ATOM 787 O O . SER A 1 102 ? 5.743 10.596 -1.956 1.00 82.75 102 SER A O 1
ATOM 789 N N . ASN A 1 103 ? 4.220 11.568 -3.282 1.00 81.44 103 ASN A N 1
ATOM 790 C CA . ASN A 1 103 ? 3.151 11.569 -2.274 1.00 81.44 103 ASN A CA 1
ATOM 791 C C . ASN A 1 103 ? 2.919 10.190 -1.633 1.00 81.44 103 ASN A C 1
ATOM 793 O O . ASN A 1 103 ? 2.755 10.101 -0.417 1.00 81.44 103 ASN A O 1
ATOM 797 N N . ASP A 1 104 ? 2.949 9.121 -2.433 1.00 79.06 104 ASP A N 1
ATOM 798 C CA . ASP A 1 104 ? 2.741 7.754 -1.942 1.00 79.06 104 ASP A CA 1
ATOM 799 C C . ASP A 1 104 ? 3.915 7.276 -1.075 1.00 79.06 104 ASP A C 1
ATOM 801 O O . ASP A 1 104 ? 3.705 6.631 -0.050 1.00 79.06 104 ASP A O 1
ATOM 805 N N . GLN A 1 105 ? 5.151 7.630 -1.445 1.00 83.69 105 GLN A N 1
ATOM 806 C CA . GLN A 1 105 ? 6.341 7.308 -0.651 1.00 83.69 105 GLN A CA 1
ATOM 807 C C . GLN A 1 105 ? 6.367 8.079 0.668 1.00 83.69 105 GLN A C 1
ATOM 809 O O . GLN A 1 105 ? 6.703 7.501 1.696 1.00 83.69 105 GLN A O 1
ATOM 814 N N . GLN A 1 106 ? 5.989 9.361 0.656 1.00 86.69 106 GLN A N 1
ATOM 815 C CA . GLN A 1 106 ? 5.865 10.152 1.881 1.00 86.69 106 GLN A CA 1
ATOM 816 C C . GLN A 1 106 ? 4.813 9.551 2.814 1.00 86.69 106 GLN A C 1
ATOM 818 O O . GLN A 1 106 ? 5.062 9.417 4.006 1.00 86.69 106 GLN A O 1
ATOM 823 N N . TYR A 1 107 ? 3.663 9.140 2.271 1.00 85.31 107 TYR A N 1
ATOM 824 C CA . TYR A 1 107 ? 2.620 8.493 3.060 1.00 85.31 107 TYR A CA 1
ATOM 825 C C . TYR A 1 107 ? 3.129 7.220 3.750 1.00 85.31 107 TYR A C 1
ATOM 827 O O . TYR A 1 107 ? 2.944 7.066 4.955 1.00 85.31 107 TYR A O 1
ATOM 835 N N . LEU A 1 108 ? 3.821 6.340 3.017 1.00 85.50 108 LEU A N 1
ATOM 836 C CA . LEU A 1 108 ? 4.418 5.132 3.600 1.00 85.50 108 LEU A CA 1
ATOM 837 C C . LEU A 1 108 ? 5.486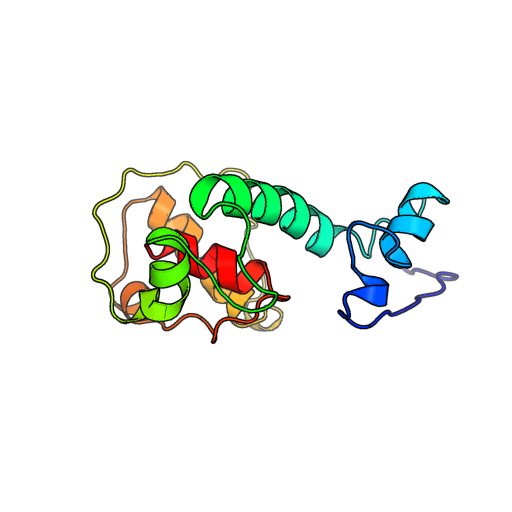 5.446 4.642 1.00 85.50 108 LEU A C 1
ATOM 839 O O . LEU A 1 108 ? 5.539 4.812 5.692 1.00 85.50 108 LEU A O 1
ATOM 843 N N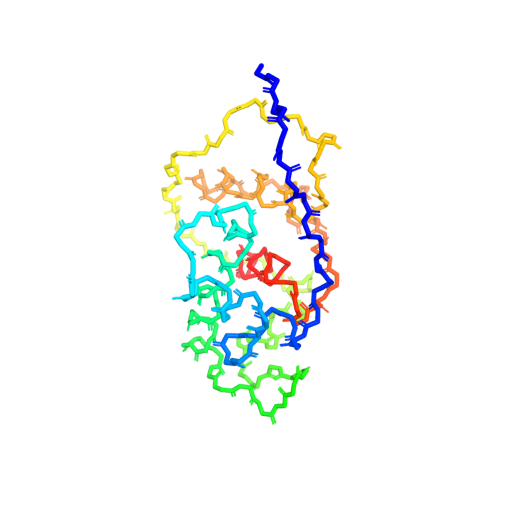 . TYR A 1 109 ? 6.327 6.436 4.359 1.00 87.75 109 TYR A N 1
ATOM 844 C CA . TYR A 1 109 ? 7.363 6.863 5.285 1.00 87.75 109 TYR A CA 1
ATOM 845 C C . TYR A 1 109 ? 6.770 7.344 6.618 1.00 87.75 109 TYR A C 1
ATOM 847 O O . TYR A 1 109 ? 7.318 7.047 7.677 1.00 87.75 109 TYR A O 1
ATOM 855 N N . ASP A 1 110 ? 5.633 8.042 6.578 1.00 86.75 110 ASP A N 1
ATOM 856 C CA . ASP A 1 110 ? 4.973 8.543 7.781 1.00 86.75 110 ASP A CA 1
ATOM 857 C C . ASP A 1 110 ? 4.138 7.462 8.509 1.00 86.75 110 ASP A C 1
ATOM 859 O O . ASP A 1 110 ? 4.061 7.482 9.738 1.00 86.75 110 ASP A O 1
ATOM 863 N N . ILE A 1 111 ? 3.535 6.496 7.795 1.00 86.50 111 ILE A N 1
ATOM 864 C CA . ILE A 1 111 ? 2.662 5.473 8.409 1.00 86.50 111 ILE A CA 1
ATOM 865 C C . ILE A 1 111 ? 3.439 4.347 9.108 1.00 86.50 111 ILE A C 1
ATOM 867 O O . ILE A 1 111 ? 3.014 3.865 10.154 1.00 86.50 111 ILE A O 1
ATOM 871 N N . CYS A 1 112 ? 4.601 3.944 8.588 1.00 87.12 112 CYS A N 1
ATOM 872 C CA . CYS A 1 112 ? 5.425 2.889 9.186 1.00 87.12 112 CYS A CA 1
ATOM 873 C C . CYS A 1 112 ? 5.778 3.133 10.673 1.00 87.12 112 CYS A C 1
ATOM 875 O O . CYS A 1 112 ? 5.566 2.232 11.490 1.00 87.12 112 CYS A O 1
ATOM 877 N N . PRO A 1 113 ? 6.284 4.314 11.085 1.00 86.44 113 PRO A N 1
ATOM 878 C CA . PRO A 1 113 ? 6.583 4.571 12.492 1.00 86.44 113 PRO A CA 1
ATOM 879 C C . PRO A 1 113 ? 5.312 4.681 13.344 1.00 86.44 113 PRO A C 1
ATOM 881 O O . PRO A 1 113 ? 5.335 4.254 14.497 1.00 86.44 113 PRO A O 1
ATOM 884 N N . ALA A 1 114 ? 4.212 5.192 12.780 1.00 86.31 114 ALA A N 1
ATOM 885 C CA . ALA A 1 114 ? 2.911 5.243 13.446 1.00 86.31 114 ALA A CA 1
ATOM 886 C C . ALA A 1 114 ? 2.400 3.832 13.786 1.00 86.31 114 ALA A C 1
ATOM 888 O O . ALA A 1 114 ? 2.004 3.573 14.922 1.00 86.31 114 ALA A O 1
ATOM 889 N N . ILE A 1 115 ? 2.500 2.892 12.840 1.00 86.56 115 ILE A N 1
ATOM 890 C CA . ILE A 1 115 ? 2.131 1.486 13.051 1.00 86.56 115 ILE A CA 1
ATOM 891 C C . ILE A 1 115 ? 3.045 0.826 14.089 1.00 86.56 115 ILE A C 1
ATOM 893 O O . ILE A 1 115 ? 2.568 0.141 14.992 1.00 86.56 115 ILE A O 1
ATOM 897 N N . SER A 1 116 ? 4.356 1.061 14.002 1.00 88.19 116 SER A N 1
ATOM 898 C CA . SER A 1 116 ? 5.337 0.493 14.937 1.00 88.19 116 SER A CA 1
ATOM 899 C C . SER A 1 116 ? 5.092 0.917 16.390 1.00 88.19 116 SER A C 1
ATOM 901 O O . SER A 1 116 ? 5.259 0.120 17.313 1.00 88.19 116 SER A O 1
ATOM 903 N N . ARG A 1 117 ? 4.636 2.156 16.603 1.00 85.81 117 ARG A N 1
ATOM 904 C CA . ARG A 1 117 ? 4.373 2.720 17.937 1.00 85.81 117 ARG A CA 1
ATOM 905 C C . ARG A 1 117 ? 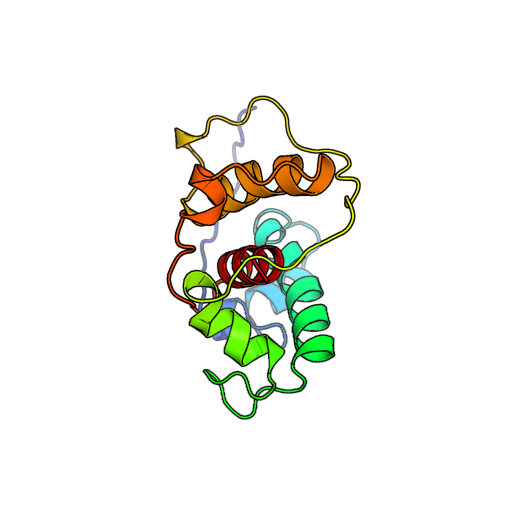2.922 2.590 18.398 1.00 85.81 117 ARG A C 1
ATOM 907 O O . ARG A 1 117 ? 2.633 2.922 19.540 1.00 85.81 117 ARG A O 1
ATOM 914 N N . VAL A 1 118 ? 2.019 2.114 17.534 1.00 81.31 118 VAL A N 1
ATOM 915 C CA . VAL A 1 118 ? 0.557 2.174 17.746 1.00 81.31 118 VAL A CA 1
ATOM 916 C C . VAL A 1 118 ? 0.073 3.616 17.984 1.00 81.31 118 VAL A C 1
ATOM 918 O O . VAL A 1 118 ? -0.899 3.875 18.686 1.00 81.31 118 VAL A O 1
ATOM 921 N N . GLU A 1 119 ? 0.760 4.585 17.384 1.00 76.75 119 GLU A N 1
ATOM 922 C CA . GLU A 1 119 ? 0.435 6.006 17.475 1.00 76.75 119 GLU A CA 1
ATOM 923 C C . GLU A 1 119 ? -0.136 6.454 16.132 1.00 76.75 119 GLU A C 1
ATOM 925 O O . GLU A 1 119 ? 0.598 6.889 15.247 1.00 76.75 119 GLU A O 1
ATOM 930 N N . CYS A 1 120 ? -1.452 6.338 15.942 1.00 69.06 120 CYS A N 1
ATOM 931 C CA . CYS A 1 120 ? -2.079 6.924 14.762 1.00 69.06 120 CYS A CA 1
ATOM 932 C C . CYS A 1 120 ? -2.347 8.413 15.011 1.00 69.06 120 CYS A C 1
ATOM 934 O O . CYS A 1 120 ? -3.303 8.779 15.695 1.00 69.06 120 CYS A O 1
ATOM 936 N N . TYR A 1 121 ? -1.489 9.284 14.474 1.00 69.06 121 TYR A N 1
ATOM 937 C CA . TYR A 1 121 ? -1.711 10.727 14.543 1.00 69.06 121 TYR A CA 1
ATOM 938 C C . TYR A 1 121 ? -2.973 11.096 13.750 1.00 69.06 121 TYR A C 1
ATOM 940 O O . TYR A 1 121 ? -3.141 10.657 12.609 1.00 69.06 121 TYR A O 1
A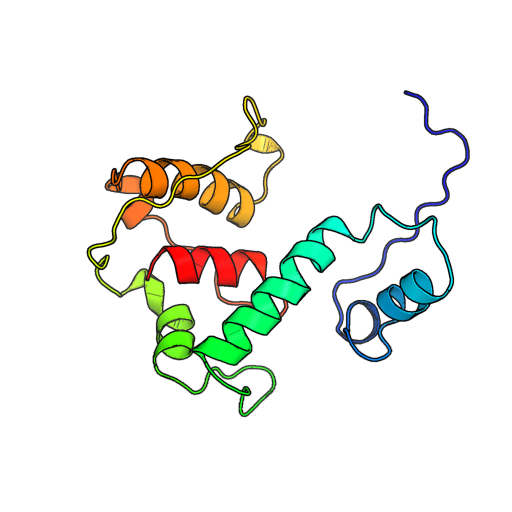TOM 948 N N . SER A 1 122 ? -3.842 11.939 14.317 1.00 65.31 122 SER A N 1
ATOM 949 C CA . SER A 1 122 ? -5.100 12.365 13.681 1.00 65.31 122 SER A CA 1
ATOM 950 C C . SER A 1 122 ? -4.897 12.908 12.261 1.00 65.31 122 SER A C 1
ATOM 952 O O . SER A 1 122 ? -5.723 12.680 11.385 1.00 65.31 122 SER A O 1
ATOM 954 N N . GLU A 1 123 ? -3.767 13.567 11.994 1.00 71.62 123 GLU A N 1
ATOM 955 C CA . GLU A 1 123 ? -3.412 14.062 10.658 1.00 71.62 123 GLU A CA 1
ATOM 956 C C . GLU A 1 123 ? -3.129 12.936 9.646 1.00 71.62 123 GLU A C 1
ATOM 958 O O . GLU A 1 123 ? -3.528 13.043 8.487 1.00 71.62 123 GLU A O 1
ATOM 963 N N . LEU A 1 124 ? -2.501 11.828 10.067 1.00 75.88 124 LEU A N 1
ATOM 964 C CA . LEU A 1 124 ? -2.258 10.663 9.204 1.00 75.88 124 LEU A CA 1
ATOM 965 C C . LEU A 1 124 ? -3.538 9.880 8.926 1.00 75.88 124 LEU A C 1
ATOM 967 O O . LEU A 1 124 ? -3.744 9.432 7.797 1.00 75.88 124 LEU A O 1
ATOM 971 N N . ALA A 1 125 ? -4.413 9.766 9.927 1.00 72.00 125 ALA A N 1
ATOM 972 C CA . ALA A 1 125 ? -5.731 9.155 9.778 1.00 72.00 125 ALA A CA 1
ATOM 973 C C . ALA A 1 125 ? -6.576 9.891 8.721 1.00 72.00 125 ALA A C 1
ATOM 975 O O . ALA A 1 125 ? -7.207 9.269 7.859 1.00 72.00 125 ALA A O 1
ATOM 976 N N . LEU A 1 126 ? -6.532 11.227 8.752 1.00 74.19 126 LEU A N 1
ATOM 977 C CA . LEU A 1 126 ? -7.252 12.108 7.831 1.00 74.19 126 LEU A CA 1
ATOM 978 C C . LEU A 1 126 ? -6.599 12.207 6.447 1.00 74.19 126 LEU A C 1
ATOM 980 O O . LEU A 1 126 ? -7.261 12.596 5.481 1.00 74.19 126 LEU A O 1
ATOM 984 N N . ARG A 1 127 ? -5.316 11.845 6.315 1.00 81.69 127 ARG A N 1
ATOM 985 C CA . ARG A 1 127 ? -4.617 11.883 5.030 1.00 81.69 127 ARG A CA 1
ATOM 986 C C . ARG A 1 127 ? -5.220 10.847 4.080 1.00 81.69 127 ARG A C 1
ATOM 988 O O . ARG A 1 127 ? -5.316 9.652 4.381 1.00 81.69 127 ARG A O 1
ATOM 995 N N . LYS A 1 128 ? -5.638 11.339 2.916 1.00 76.56 128 LYS A N 1
ATOM 996 C CA . LYS A 1 128 ? -6.217 10.544 1.834 1.00 76.56 128 LYS A CA 1
ATOM 997 C C . LYS A 1 128 ? -5.095 9.950 0.983 1.00 76.56 128 LYS A C 1
ATOM 999 O O . LYS A 1 128 ? -4.308 10.723 0.428 1.00 76.56 128 LYS A O 1
ATOM 1004 N N . PRO A 1 129 ? -4.971 8.615 0.895 1.00 74.69 129 PRO A N 1
ATOM 1005 C CA . PRO A 1 129 ? -4.053 7.995 -0.047 1.00 74.69 129 PRO A CA 1
ATOM 1006 C C . PRO A 1 129 ? -4.448 8.364 -1.480 1.00 74.69 129 PRO A C 1
ATOM 1008 O O . PRO A 1 129 ? -5.628 8.558 -1.771 1.00 74.69 129 PRO A O 1
ATOM 1011 N N . SER A 1 130 ? -3.486 8.417 -2.402 1.00 79.06 130 SER A N 1
ATOM 1012 C CA . SER A 1 130 ? -3.773 8.691 -3.816 1.00 79.06 130 SER A CA 1
ATOM 1013 C C . SER A 1 130 ? -4.819 7.723 -4.383 1.00 79.06 130 SER A C 1
ATOM 1015 O O . SER A 1 130 ? -4.959 6.599 -3.890 1.00 79.06 130 SER A O 1
ATOM 1017 N N . ALA A 1 131 ? -5.551 8.146 -5.419 1.00 81.19 131 ALA A N 1
ATOM 1018 C CA . ALA A 1 131 ? -6.543 7.304 -6.089 1.00 81.19 131 ALA A CA 1
ATOM 1019 C C . ALA A 1 131 ? -5.934 5.962 -6.530 1.00 81.19 131 ALA A C 1
ATOM 1021 O O . ALA A 1 131 ? -4.778 5.906 -6.960 1.00 81.19 131 ALA A O 1
ATOM 1022 N N . VAL A 1 132 ? -6.716 4.885 -6.425 1.00 80.75 132 VAL A N 1
ATOM 1023 C CA . VAL A 1 132 ? -6.256 3.543 -6.796 1.00 80.75 132 VAL A CA 1
ATOM 1024 C C . VAL A 1 132 ? -5.887 3.509 -8.277 1.00 80.75 132 VAL A C 1
ATOM 1026 O O . VAL A 1 132 ? -6.696 3.808 -9.153 1.00 80.75 132 VAL A O 1
ATOM 1029 N N . ALA A 1 133 ? -4.658 3.086 -8.552 1.00 78.12 133 ALA A N 1
ATOM 1030 C CA . ALA A 1 133 ? -4.214 2.696 -9.878 1.00 78.12 133 ALA A CA 1
ATOM 1031 C C . ALA A 1 133 ? -3.655 1.275 -9.789 1.00 78.12 133 ALA A C 1
ATOM 1033 O O . ALA A 1 133 ? -2.687 1.038 -9.071 1.00 78.12 133 ALA A O 1
ATOM 1034 N N . HIS A 1 134 ? -4.240 0.329 -10.530 1.00 72.56 134 HIS A N 1
ATOM 1035 C CA . HIS A 1 134 ? -3.866 -1.095 -10.461 1.00 72.56 134 HIS A CA 1
ATOM 1036 C C . HIS A 1 134 ? -2.418 -1.385 -10.885 1.00 72.56 134 HIS A C 1
ATOM 1038 O O . HIS A 1 134 ? -1.883 -2.436 -10.554 1.00 72.56 134 HIS A O 1
ATOM 1044 N N . SER A 1 135 ? -1.773 -0.459 -11.598 1.00 70.31 135 SER A N 1
ATOM 1045 C CA . SER A 1 135 ? -0.348 -0.526 -11.936 1.00 70.31 135 SER A CA 1
ATOM 1046 C C . SER A 1 135 ? 0.569 0.097 -10.875 1.00 70.31 135 SER A C 1
ATOM 1048 O O . SER A 1 135 ? 1.785 -0.052 -10.956 1.00 70.31 135 SER A O 1
ATOM 1050 N N . ARG A 1 136 ? 0.021 0.808 -9.878 1.00 77.75 136 ARG A N 1
ATOM 1051 C CA . ARG A 1 136 ? 0.779 1.496 -8.822 1.00 77.75 136 ARG A CA 1
ATOM 1052 C C . ARG A 1 136 ? 0.667 0.734 -7.504 1.00 77.75 136 ARG A C 1
ATOM 1054 O O . ARG A 1 136 ? -0.074 1.109 -6.598 1.00 77.75 136 ARG A O 1
ATOM 1061 N N . TRP A 1 137 ? 1.459 -0.327 -7.383 1.00 81.12 137 TRP A N 1
ATOM 1062 C CA . TRP A 1 137 ? 1.472 -1.209 -6.208 1.00 81.12 137 TRP A CA 1
ATOM 1063 C C . TRP A 1 137 ? 1.788 -0.499 -4.894 1.00 81.12 137 TRP A C 1
ATOM 1065 O O . TRP A 1 137 ? 1.262 -0.887 -3.855 1.00 81.12 137 TRP A O 1
ATOM 1075 N N . LEU A 1 138 ? 2.582 0.574 -4.939 1.00 80.50 138 LEU A N 1
ATOM 1076 C CA . LEU A 1 138 ? 2.893 1.371 -3.756 1.00 80.50 138 LEU A CA 1
ATOM 1077 C C . LEU A 1 138 ? 1.639 2.028 -3.162 1.00 80.50 138 LEU A C 1
ATOM 1079 O O . LEU A 1 138 ? 1.430 1.975 -1.957 1.00 80.50 138 LEU A O 1
ATOM 1083 N N . THR A 1 139 ? 0.771 2.582 -4.013 1.00 83.75 139 THR A N 1
ATOM 1084 C CA . THR A 1 139 ? -0.506 3.172 -3.595 1.00 83.75 139 THR A CA 1
ATOM 1085 C C . THR A 1 139 ? -1.412 2.115 -2.964 1.00 83.75 139 THR A C 1
ATOM 1087 O O . THR A 1 139 ? -2.058 2.376 -1.952 1.00 83.75 139 THR A O 1
ATOM 1090 N N . ILE A 1 140 ? -1.439 0.904 -3.532 1.00 84.62 140 ILE A N 1
ATOM 1091 C CA . ILE A 1 140 ? -2.240 -0.201 -2.995 1.00 84.62 140 ILE A CA 1
ATOM 1092 C C . ILE A 1 140 ? -1.697 -0.648 -1.631 1.00 84.62 140 ILE A C 1
ATOM 1094 O O . ILE A 1 140 ? -2.475 -0.796 -0.694 1.00 84.62 140 ILE A O 1
ATOM 1098 N N . ALA A 1 141 ? -0.377 -0.790 -1.482 1.00 85.56 141 ALA A N 1
ATOM 1099 C CA . ALA A 1 141 ? 0.254 -1.134 -0.207 1.00 85.56 141 ALA A CA 1
ATOM 1100 C C . ALA A 1 141 ? -0.065 -0.110 0.891 1.00 85.56 141 ALA A C 1
ATOM 1102 O O . ALA A 1 141 ? -0.487 -0.489 1.980 1.00 85.56 141 ALA A O 1
ATOM 1103 N N . SER A 1 142 ? 0.054 1.183 0.579 1.00 85.56 142 SER A N 1
ATOM 1104 C CA . SER A 1 142 ? -0.326 2.274 1.484 1.00 85.56 142 SER A CA 1
ATOM 1105 C C . SER A 1 142 ? -1.772 2.171 1.954 1.00 85.56 142 SER A C 1
ATOM 1107 O O . SER A 1 142 ? -2.059 2.389 3.126 1.00 85.56 142 SER A O 1
ATOM 1109 N N . ARG A 1 143 ? -2.687 1.841 1.037 1.00 86.62 143 ARG A N 1
ATOM 1110 C CA . ARG A 1 143 ? -4.115 1.703 1.335 1.00 86.62 143 ARG A CA 1
ATOM 1111 C C . ARG A 1 143 ? -4.406 0.478 2.199 1.00 86.62 143 ARG A C 1
ATOM 1113 O O . ARG A 1 143 ? -5.231 0.585 3.092 1.00 86.62 143 ARG A O 1
ATOM 1120 N N . ILE A 1 144 ? -3.701 -0.639 1.998 1.00 86.88 144 ILE A N 1
ATOM 1121 C CA . ILE A 1 144 ? -3.816 -1.829 2.862 1.00 86.88 144 ILE A CA 1
ATOM 1122 C C . ILE A 1 144 ? -3.409 -1.503 4.299 1.00 86.88 144 ILE A C 1
ATOM 1124 O O . ILE A 1 144 ? -4.097 -1.914 5.220 1.00 86.88 144 ILE A O 1
ATOM 1128 N N . LEU A 1 145 ? -2.326 -0.745 4.498 1.00 84.06 145 LEU A N 1
ATOM 1129 C CA . LEU A 1 145 ? -1.865 -0.352 5.836 1.00 84.06 145 LEU A CA 1
ATOM 1130 C C . LEU A 1 145 ? -2.832 0.592 6.571 1.00 84.06 145 LEU A C 1
ATOM 1132 O O . LEU A 1 145 ? -2.670 0.811 7.768 1.00 84.06 145 LEU A O 1
ATOM 1136 N N . LYS A 1 146 ? -3.800 1.177 5.855 1.00 82.94 146 LYS A N 1
ATOM 1137 C CA . LYS A 1 146 ? -4.852 2.025 6.424 1.00 82.94 146 LYS A CA 1
ATOM 1138 C C . LYS A 1 146 ? -6.083 1.227 6.880 1.00 82.94 146 LYS A C 1
ATOM 1140 O O . LYS A 1 146 ? -6.848 1.751 7.686 1.00 82.94 146 LYS A O 1
ATOM 1145 N N . LEU A 1 147 ? -6.294 0.024 6.338 1.00 83.94 147 LEU A N 1
ATOM 1146 C CA . LEU A 1 147 ? -7.418 -0.850 6.695 1.00 83.94 147 LEU A CA 1
ATOM 1147 C C . LEU A 1 147 ? -7.245 -1.427 8.101 1.00 83.94 147 LEU A C 1
ATOM 1149 O O . LEU A 1 147 ? -8.257 -1.429 8.835 1.00 83.94 147 LEU A O 1
#

Foldseek 3Di:
DDPPPDDDDDDDLDCCQLPCPNHVVNVVVVVDVPPCPVCPQVVLVVVLVVVCCVVQNDAPDPPDGDDPLVVCLQVLLVDDADDDAADDDPPLDPDDDCVPDDPLRNLVSVLNVCSNVVNDDPVNNNDDQDHDDSSRSSSSVSSSSSD

pLDDT: mean 75.13, std 12.01, range [35.84, 88.81]

Sequence (147 aa):
MQLNGLTEIGYDGTNVNTGHKGGIIRLMELASTDHWWICLLQTNELPLRHLLNSLDGATTGPKEFCRPIGKAIETCEELPLAPFSSISVENMPHNIDRMVLSNDQQYLYDICPAISRVECYSELALRKPSAVAHSRWLTIASRILKL

Secondary structure (DSSP, 8-state):
---TT-------S-HHHH-TTT-HHHHHHHH-TT--STHHHHHHHHHHHHHHHHHH-S-SBTTB--SHHHHHHHHTTTSPPPP-------SPPSS--GGGS-HHHHHHHHHHHHHHHT---HHHHHPPPPPP-TT-HHHHHHHHTT-

Organism: Araneus ventricosus (NCBI:txid182803)

Radius of gyration: 17.4 Å; chains: 1; bounding box: 46×31×40 Å